Protein AF-A0A5B9QI17-F1 (afdb_monomer)

Structure (mmCIF, N/CA/C/O backbone):
data_AF-A0A5B9QI17-F1
#
_entry.id   AF-A0A5B9QI17-F1
#
loop_
_atom_site.group_PDB
_atom_site.id
_atom_site.type_symbol
_atom_site.label_atom_id
_atom_site.label_alt_id
_atom_sit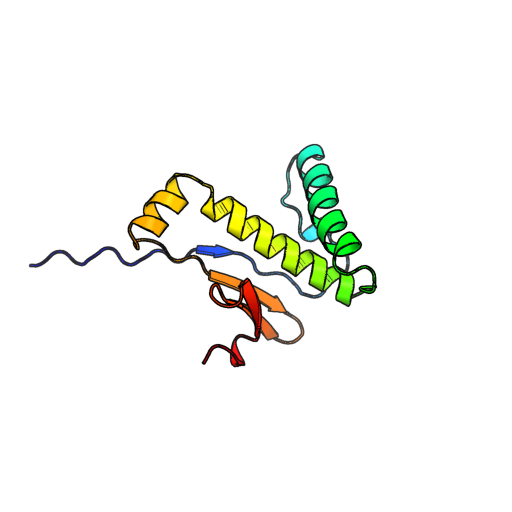e.label_comp_id
_atom_site.label_asym_id
_atom_site.label_entity_id
_atom_site.label_seq_id
_atom_site.pdbx_PDB_ins_code
_atom_site.Cartn_x
_atom_site.Cartn_y
_atom_site.Cartn_z
_atom_site.occupancy
_atom_site.B_iso_or_equiv
_atom_site.auth_seq_id
_atom_site.auth_comp_id
_atom_site.auth_asym_id
_atom_site.auth_atom_id
_atom_site.pdbx_PDB_model_num
ATOM 1 N N . MET A 1 1 ? 19.918 -30.774 -22.537 1.00 42.94 1 MET A N 1
ATOM 2 C CA . MET A 1 1 ? 19.301 -30.215 -21.314 1.00 42.94 1 MET A CA 1
ATOM 3 C C . MET A 1 1 ? 18.974 -28.761 -21.597 1.00 42.94 1 MET A C 1
ATOM 5 O O . MET A 1 1 ? 19.896 -28.001 -21.855 1.00 42.94 1 MET A O 1
ATOM 9 N N . SER A 1 2 ? 17.694 -28.396 -21.647 1.00 34.56 2 SER A N 1
ATOM 10 C CA . SER A 1 2 ? 17.290 -26.990 -21.789 1.00 34.56 2 SER A CA 1
ATOM 11 C C . SER A 1 2 ? 17.498 -26.257 -20.457 1.00 34.56 2 SER A C 1
ATOM 13 O O . SER A 1 2 ? 17.266 -26.868 -19.410 1.00 34.56 2 SER A O 1
ATOM 15 N N . PRO A 1 3 ? 17.942 -24.988 -20.456 1.00 35.38 3 PRO A N 1
ATOM 16 C CA . PRO A 1 3 ? 18.115 -24.229 -19.224 1.00 35.38 3 PRO A CA 1
ATOM 17 C C . PRO A 1 3 ? 16.757 -24.009 -18.547 1.00 35.38 3 PRO A C 1
ATOM 19 O O . PRO A 1 3 ? 15.772 -23.657 -19.196 1.00 35.38 3 PRO A O 1
ATOM 22 N N . ILE A 1 4 ? 16.708 -24.237 -17.234 1.00 33.34 4 ILE A N 1
ATOM 23 C CA . ILE A 1 4 ? 15.538 -23.941 -16.403 1.00 33.34 4 ILE A CA 1
ATOM 24 C C . ILE A 1 4 ? 15.413 -22.410 -16.334 1.00 33.34 4 ILE A C 1
ATOM 26 O O . ILE A 1 4 ? 16.382 -21.760 -15.934 1.00 33.34 4 ILE A O 1
ATOM 30 N N . PRO A 1 5 ? 14.271 -21.813 -16.720 1.00 36.00 5 PRO A N 1
ATOM 31 C CA . PRO A 1 5 ? 14.095 -20.369 -16.629 1.00 36.00 5 PRO A CA 1
ATOM 32 C C . PRO A 1 5 ? 14.200 -19.916 -15.163 1.00 36.00 5 PRO A C 1
ATOM 34 O O . PRO A 1 5 ? 13.743 -20.636 -14.266 1.00 36.00 5 PRO A O 1
ATOM 37 N N . PRO A 1 6 ? 14.799 -18.744 -14.886 1.00 37.91 6 PRO A N 1
ATOM 38 C CA . PRO A 1 6 ? 14.900 -18.230 -13.526 1.00 37.91 6 PRO A CA 1
ATOM 39 C C . PRO A 1 6 ? 13.497 -18.110 -12.919 1.00 37.91 6 PRO A C 1
ATOM 41 O O . PRO A 1 6 ? 12.601 -17.505 -13.507 1.00 37.91 6 PRO A O 1
ATOM 44 N N . ARG A 1 7 ? 13.292 -18.711 -11.740 1.00 36.22 7 ARG A N 1
ATOM 45 C CA . ARG A 1 7 ? 12.041 -18.544 -10.990 1.00 36.22 7 ARG A CA 1
ATOM 46 C C . ARG A 1 7 ? 11.924 -17.072 -10.580 1.00 36.22 7 ARG A C 1
ATOM 48 O O . ARG A 1 7 ? 12.900 -16.547 -10.040 1.00 36.22 7 ARG A O 1
ATOM 55 N N . PRO A 1 8 ? 10.777 -16.408 -10.803 1.00 43.50 8 PRO A N 1
ATOM 56 C CA . PRO A 1 8 ? 10.600 -15.042 -10.342 1.00 43.50 8 PRO A CA 1
ATOM 57 C C . PRO A 1 8 ? 10.770 -15.006 -8.823 1.00 43.50 8 PRO A C 1
ATOM 59 O O . PRO A 1 8 ? 10.151 -15.793 -8.102 1.00 43.50 8 PRO A O 1
ATOM 62 N N . GLY A 1 9 ? 11.650 -14.127 -8.344 1.00 33.16 9 GLY A N 1
ATOM 63 C CA . GLY A 1 9 ? 11.787 -13.882 -6.911 1.00 33.16 9 GLY A CA 1
ATOM 64 C C . GLY A 1 9 ? 10.466 -13.345 -6.357 1.00 33.16 9 GLY A C 1
ATOM 65 O O . GLY A 1 9 ? 9.777 -12.591 -7.042 1.00 33.16 9 GLY A O 1
ATOM 66 N N . LYS A 1 10 ? 10.099 -13.742 -5.137 1.00 38.12 10 LYS A N 1
ATOM 67 C CA . LYS A 1 10 ? 9.008 -13.113 -4.385 1.00 38.12 10 LYS A CA 1
ATOM 68 C C . LYS A 1 10 ? 9.630 -12.243 -3.305 1.00 38.12 10 LYS A C 1
ATOM 70 O O . LYS A 1 10 ? 10.381 -12.755 -2.478 1.00 38.12 10 LYS A O 1
ATOM 75 N N . LEU A 1 11 ? 9.328 -10.951 -3.324 1.00 35.09 11 LEU A N 1
ATOM 76 C CA . LEU A 1 11 ? 9.620 -10.053 -2.214 1.00 35.09 11 LEU A CA 1
ATOM 77 C C . LEU A 1 11 ? 8.320 -9.869 -1.431 1.00 35.09 11 LEU A C 1
ATOM 79 O O . LEU A 1 11 ? 7.330 -9.412 -1.997 1.00 35.09 11 LEU A O 1
ATOM 83 N N . HIS A 1 12 ? 8.324 -10.291 -0.169 1.00 42.06 12 HIS A N 1
ATOM 84 C CA . HIS A 1 12 ? 7.232 -10.038 0.766 1.00 42.06 12 HIS A CA 1
ATOM 85 C C . HIS A 1 12 ? 7.527 -8.717 1.473 1.00 42.06 12 HIS A C 1
ATOM 87 O O . HIS A 1 12 ? 8.607 -8.557 2.044 1.00 42.06 12 HIS A O 1
ATOM 93 N N . ILE A 1 13 ? 6.586 -7.781 1.418 1.00 45.22 13 ILE A N 1
ATOM 94 C CA . ILE A 1 13 ? 6.680 -6.502 2.118 1.00 45.22 13 ILE A CA 1
ATOM 95 C C . ILE A 1 13 ? 5.626 -6.525 3.222 1.00 45.22 13 ILE A C 1
AT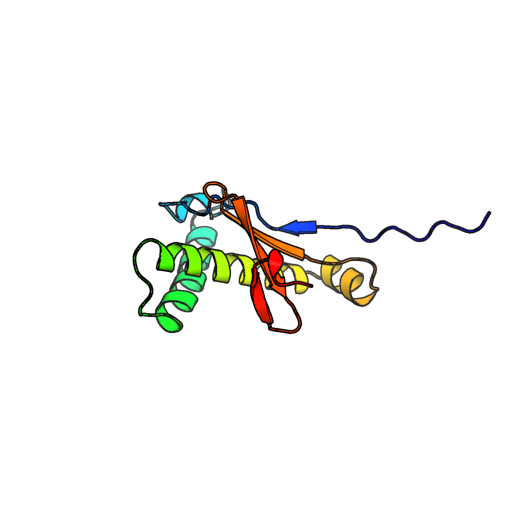OM 97 O O . ILE A 1 13 ? 4.438 -6.506 2.922 1.00 45.22 13 ILE A O 1
ATOM 101 N N . GLY A 1 14 ? 6.091 -6.579 4.473 1.00 45.56 14 GLY A N 1
ATOM 102 C CA . GLY A 1 14 ? 5.283 -6.337 5.670 1.00 45.56 14 GLY A CA 1
ATOM 103 C C . GLY A 1 14 ? 4.711 -7.580 6.362 1.00 45.56 14 GLY A C 1
ATOM 104 O O . GLY A 1 14 ? 4.035 -8.404 5.760 1.00 45.56 14 GLY A O 1
ATOM 105 N N . HIS A 1 15 ? 4.967 -7.680 7.666 1.00 47.00 15 HIS A N 1
ATOM 106 C CA . HIS A 1 15 ? 4.115 -8.360 8.642 1.00 47.00 15 HIS A CA 1
ATOM 107 C C . HIS A 1 15 ? 3.895 -7.327 9.743 1.00 47.00 15 HIS A C 1
ATOM 109 O O . HIS A 1 15 ? 4.859 -6.923 10.397 1.00 47.00 15 HIS A O 1
ATOM 115 N N . TYR A 1 16 ? 2.665 -6.855 9.895 1.00 54.56 16 TYR A N 1
ATOM 116 C CA . TYR A 1 16 ? 2.337 -5.759 10.796 1.00 54.56 16 TYR A CA 1
ATOM 117 C C . TYR A 1 16 ? 1.332 -6.256 11.815 1.00 54.56 16 TYR A C 1
ATOM 119 O O . TYR A 1 16 ? 0.277 -6.700 11.395 1.00 54.56 16 TYR A O 1
ATOM 127 N N . PRO A 1 17 ? 1.596 -6.186 13.125 1.00 46.75 17 PRO A N 1
ATOM 128 C CA . PRO A 1 17 ? 0.512 -6.365 14.073 1.00 46.75 17 PRO A CA 1
ATOM 129 C C . PRO A 1 17 ? -0.513 -5.259 13.802 1.00 46.75 17 PRO A C 1
ATOM 131 O O . PRO A 1 17 ? -0.167 -4.077 13.812 1.00 46.75 17 PRO A O 1
ATOM 134 N N . ALA A 1 18 ? -1.759 -5.629 13.516 1.00 43.59 18 ALA A N 1
ATOM 135 C CA . ALA A 1 18 ? -2.816 -4.656 13.215 1.00 43.59 18 ALA A CA 1
ATOM 136 C C . ALA A 1 18 ? -3.136 -3.749 14.414 1.00 43.59 18 ALA A C 1
ATOM 138 O O . ALA A 1 18 ? -3.755 -2.706 14.261 1.00 43.59 18 ALA A O 1
ATOM 139 N N . CYS A 1 19 ? -2.666 -4.131 15.603 1.00 42.00 19 CYS A N 1
ATOM 140 C CA . CYS A 1 19 ? -2.774 -3.374 16.842 1.00 42.00 19 CYS A CA 1
ATOM 141 C C . CYS A 1 19 ? -1.413 -2.808 17.271 1.00 42.00 19 CYS A C 1
ATOM 143 O O . CYS A 1 19 ? -0.990 -2.954 18.419 1.00 42.00 19 CYS A O 1
ATOM 145 N N . ALA A 1 20 ? -0.676 -2.184 16.354 1.00 46.22 20 ALA A N 1
ATOM 146 C CA . ALA A 1 20 ? 0.316 -1.221 16.797 1.00 46.22 20 ALA A CA 1
ATOM 147 C C . ALA A 1 20 ? -0.447 -0.017 17.370 1.00 46.22 20 ALA A C 1
ATOM 149 O O . ALA A 1 20 ? -0.719 0.936 16.653 1.00 46.22 20 ALA A O 1
ATOM 150 N N . ASP A 1 21 ? -0.760 -0.047 18.670 1.00 46.09 21 ASP A N 1
ATOM 151 C CA . ASP A 1 21 ? -1.296 1.112 19.416 1.00 46.09 21 ASP A CA 1
ATOM 152 C C . ASP A 1 21 ? -0.350 2.330 19.338 1.00 46.09 21 ASP A C 1
ATOM 154 O O . ASP A 1 21 ? -0.681 3.442 19.748 1.00 46.09 21 ASP A O 1
ATOM 158 N N . ASP A 1 22 ? 0.854 2.100 18.813 1.00 52.25 22 ASP A N 1
ATOM 159 C CA . ASP A 1 22 ? 1.897 3.069 18.597 1.00 52.25 22 ASP A CA 1
ATOM 160 C C . ASP A 1 22 ? 2.496 2.921 17.187 1.00 52.25 22 ASP A C 1
ATOM 162 O O . ASP A 1 22 ? 3.174 1.946 16.865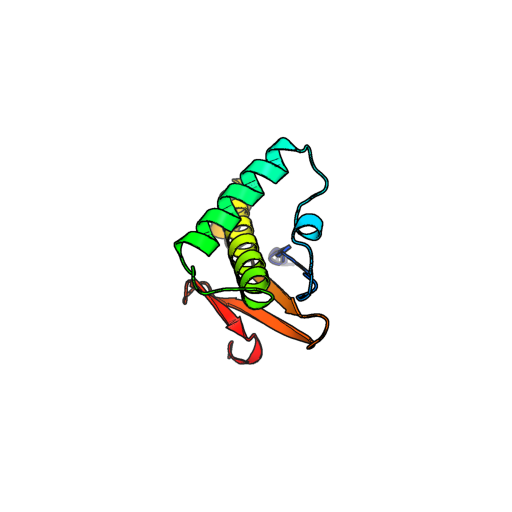 1.00 52.25 22 ASP A O 1
ATOM 166 N N . PHE A 1 23 ? 2.319 3.937 16.343 1.00 58.66 23 PHE A N 1
ATOM 167 C CA . PHE A 1 23 ? 2.944 4.019 15.018 1.00 58.66 23 PHE A CA 1
ATOM 168 C C . PHE A 1 23 ? 4.489 3.974 15.082 1.00 58.66 23 PHE A C 1
ATOM 170 O O . PHE A 1 23 ? 5.152 3.702 14.079 1.00 58.66 23 PHE A O 1
ATOM 177 N N . SER A 1 24 ? 5.104 4.214 16.248 1.00 53.50 24 SER A N 1
ATOM 178 C CA . SER A 1 24 ? 6.561 4.205 16.419 1.00 53.50 24 SER A CA 1
ATOM 179 C C . SER A 1 24 ? 7.217 2.854 16.092 1.00 53.50 24 SER A C 1
ATOM 181 O O . SER A 1 24 ? 8.347 2.839 15.590 1.00 53.50 24 SER A O 1
ATOM 183 N N . VAL A 1 25 ? 6.505 1.732 16.280 1.00 53.88 25 VAL A N 1
ATOM 184 C CA . VAL A 1 25 ? 6.985 0.387 15.902 1.00 53.88 25 VAL A CA 1
ATOM 185 C C . VAL A 1 25 ? 6.935 0.126 14.395 1.00 53.88 25 VAL A C 1
ATOM 187 O O . VAL A 1 25 ? 7.605 -0.789 13.919 1.00 53.88 25 VAL A O 1
ATOM 190 N N . LEU A 1 26 ? 6.214 0.947 13.624 1.00 53.53 26 LEU A N 1
ATOM 191 C CA . LEU A 1 26 ? 6.119 0.831 12.163 1.00 53.53 26 LEU A CA 1
ATOM 192 C C . LEU A 1 26 ? 7.300 1.484 11.434 1.00 53.53 26 LEU A C 1
ATOM 194 O O . LEU A 1 26 ? 7.508 1.243 10.244 1.00 53.53 26 LEU A O 1
ATOM 198 N N . LEU A 1 27 ? 8.084 2.306 12.136 1.00 55.12 27 LEU A N 1
ATOM 199 C CA . LEU A 1 27 ? 9.198 3.040 11.553 1.00 55.12 27 LEU A CA 1
ATOM 200 C C . LEU A 1 27 ? 10.512 2.255 11.683 1.00 55.12 27 LEU A C 1
ATOM 202 O O . LEU A 1 27 ? 10.882 1.888 12.805 1.00 55.12 27 LEU A O 1
ATOM 206 N N . PRO A 1 28 ? 11.292 2.086 10.596 1.00 47.97 28 PRO A N 1
ATOM 207 C CA . PRO A 1 28 ? 12.581 1.405 10.659 1.00 47.97 28 PRO A CA 1
ATOM 208 C C . PRO A 1 28 ? 13.510 2.085 11.679 1.00 47.97 28 PRO A C 1
ATOM 210 O O . PRO A 1 28 ? 13.450 3.312 11.828 1.00 47.97 28 PRO A O 1
ATOM 213 N N . PRO A 1 29 ? 14.385 1.330 12.376 1.00 48.09 29 PRO A N 1
ATOM 214 C CA . PRO A 1 29 ? 15.325 1.875 13.352 1.00 48.09 29 PRO A CA 1
ATOM 215 C C . PRO A 1 29 ? 16.405 2.676 12.616 1.00 48.09 29 PRO A C 1
ATOM 217 O O . PRO A 1 29 ? 17.481 2.180 12.302 1.00 48.09 29 PRO A O 1
ATOM 220 N N . THR A 1 30 ? 16.086 3.912 12.252 1.00 55.06 30 THR A N 1
ATOM 221 C CA . THR A 1 30 ? 16.946 4.808 11.473 1.00 55.06 30 THR A CA 1
ATOM 222 C C . THR A 1 30 ? 16.889 6.222 12.038 1.00 55.06 30 THR A C 1
ATOM 224 O O . THR A 1 30 ? 16.031 6.536 12.864 1.00 55.06 30 THR A O 1
ATOM 227 N N . THR A 1 31 ? 17.852 7.047 11.617 1.00 54.12 31 THR A N 1
ATOM 228 C CA . THR A 1 31 ? 18.116 8.402 12.114 1.00 54.12 31 THR A CA 1
ATOM 229 C C . THR A 1 31 ? 16.858 9.272 12.146 1.00 54.12 31 THR A C 1
ATOM 231 O O . THR A 1 31 ? 16.087 9.319 11.186 1.00 54.12 31 THR A O 1
ATOM 234 N N . ASP A 1 32 ? 16.674 9.988 13.257 1.00 59.16 32 ASP A N 1
ATOM 235 C CA . ASP A 1 32 ? 15.442 10.689 13.654 1.00 59.16 32 ASP A CA 1
ATOM 236 C C . ASP A 1 32 ? 14.802 11.569 12.561 1.00 59.16 32 ASP A C 1
ATOM 238 O O . ASP A 1 32 ? 13.581 11.713 12.501 1.00 59.16 32 ASP A O 1
ATOM 242 N N . GLY A 1 33 ? 15.602 12.107 11.632 1.00 59.28 33 GLY A N 1
ATOM 243 C CA . GLY A 1 33 ? 15.118 12.930 10.521 1.00 59.28 33 GLY A CA 1
ATOM 244 C C . GLY A 1 33 ? 14.339 12.171 9.438 1.00 59.28 33 GLY A C 1
ATOM 245 O O . GLY A 1 33 ? 13.382 12.715 8.883 1.00 59.28 33 GLY A O 1
ATOM 246 N N . LEU A 1 34 ? 14.707 10.918 9.137 1.00 56.50 34 LEU A N 1
ATOM 247 C CA . LEU A 1 34 ? 13.974 10.107 8.157 1.00 56.50 34 LEU A CA 1
ATOM 248 C C . LEU A 1 34 ? 12.624 9.683 8.737 1.00 56.50 34 LEU A C 1
ATOM 250 O O . LEU A 1 34 ? 11.608 9.806 8.061 1.00 56.50 34 LEU A O 1
ATOM 254 N N . ARG A 1 35 ? 12.606 9.302 10.020 1.00 61.44 35 ARG A N 1
ATOM 255 C CA . ARG A 1 35 ? 11.382 8.999 10.773 1.00 61.44 35 ARG A CA 1
ATOM 256 C C . ARG A 1 35 ? 10.408 10.171 10.789 1.00 61.44 35 ARG A C 1
ATOM 258 O O . ARG A 1 35 ? 9.233 9.983 10.492 1.00 61.44 35 ARG A O 1
ATOM 265 N N . ALA A 1 36 ? 10.890 11.378 11.081 1.00 65.56 36 ALA A N 1
ATOM 266 C CA . ALA A 1 36 ? 10.045 12.567 11.157 1.00 65.56 36 ALA A CA 1
ATOM 267 C C . ALA A 1 36 ? 9.401 12.929 9.808 1.00 65.56 36 ALA A C 1
ATOM 269 O O . ALA A 1 36 ? 8.197 13.169 9.746 1.00 65.56 36 ALA A O 1
ATOM 270 N N . ARG A 1 37 ? 10.180 12.927 8.716 1.00 65.19 37 ARG A N 1
ATOM 271 C CA . ARG A 1 37 ? 9.663 13.225 7.365 1.00 65.19 37 ARG A CA 1
ATOM 272 C C . ARG A 1 37 ? 8.677 12.172 6.884 1.00 65.19 37 ARG A C 1
ATOM 274 O O . ARG A 1 37 ? 7.652 12.507 6.296 1.00 65.19 37 ARG A O 1
ATOM 281 N N . PHE A 1 38 ? 8.992 10.912 7.155 1.00 67.50 38 PHE A N 1
ATOM 282 C CA . PHE A 1 38 ? 8.128 9.796 6.828 1.00 67.50 38 PHE A CA 1
ATOM 283 C C . PHE A 1 38 ? 6.782 9.903 7.539 1.00 67.50 38 PHE A C 1
ATOM 285 O O . PHE A 1 38 ? 5.734 9.859 6.903 1.00 67.50 38 PHE A O 1
ATOM 292 N N . ARG A 1 39 ? 6.829 10.146 8.854 1.00 70.69 39 ARG A N 1
ATOM 293 C CA . ARG A 1 39 ? 5.648 10.345 9.689 1.00 70.69 39 ARG A CA 1
ATOM 294 C C . ARG A 1 39 ? 4.796 11.501 9.176 1.00 70.69 39 ARG A C 1
ATOM 296 O O . ARG A 1 39 ? 3.608 11.315 8.997 1.00 70.69 39 ARG A O 1
ATOM 303 N N . ALA A 1 40 ? 5.392 12.654 8.874 1.00 74.88 40 ALA A N 1
ATOM 304 C CA . ALA A 1 40 ? 4.646 13.799 8.350 1.00 74.88 40 ALA A CA 1
ATOM 305 C C . ALA A 1 40 ? 3.958 13.506 7.004 1.00 74.88 40 ALA A C 1
ATOM 307 O O . ALA A 1 40 ? 2.852 13.979 6.780 1.00 74.88 40 ALA A O 1
ATOM 308 N N . THR A 1 41 ? 4.593 12.717 6.130 1.00 77.88 41 THR A N 1
ATOM 309 C CA . THR A 1 41 ? 4.038 12.386 4.807 1.00 77.88 41 THR A CA 1
ATOM 310 C C . THR A 1 41 ? 2.845 11.440 4.927 1.00 77.88 41 THR A C 1
ATOM 312 O O . THR A 1 41 ? 1.792 11.723 4.373 1.00 77.88 41 THR A O 1
ATOM 315 N N . VAL A 1 42 ? 2.995 10.346 5.682 1.00 77.50 42 VAL A N 1
ATOM 316 C CA . VAL A 1 42 ? 1.930 9.342 5.843 1.00 77.50 42 VAL A CA 1
ATOM 317 C C . VAL A 1 42 ? 0.769 9.896 6.672 1.00 77.50 42 VAL A C 1
ATOM 319 O O . VAL A 1 42 ? -0.381 9.693 6.305 1.00 77.50 42 VAL A O 1
ATOM 322 N N . PHE A 1 43 ? 1.052 10.643 7.746 1.00 82.25 43 PHE A N 1
ATOM 323 C CA . PHE A 1 43 ? -0.003 11.292 8.531 1.00 82.25 43 PHE A CA 1
ATOM 324 C C . PHE A 1 43 ? -0.737 12.348 7.710 1.00 82.25 43 PHE A C 1
ATOM 326 O O . PHE A 1 43 ? -1.955 12.341 7.714 1.00 82.25 43 PHE A O 1
ATOM 333 N N . GLY A 1 44 ? -0.026 13.193 6.954 1.00 81.00 44 GLY A N 1
ATOM 334 C CA . GLY A 1 44 ? -0.675 14.155 6.061 1.00 81.00 44 GLY A CA 1
ATOM 335 C C . GLY A 1 44 ? -1.578 13.467 5.036 1.00 81.00 44 GLY A C 1
ATOM 336 O O . GLY A 1 44 ? -2.726 13.854 4.888 1.00 81.00 44 GLY A O 1
ATOM 337 N N . ALA A 1 45 ? -1.103 12.393 4.397 1.00 82.12 45 ALA A N 1
ATOM 338 C CA . ALA A 1 45 ? -1.907 11.640 3.436 1.00 82.12 45 ALA A CA 1
ATOM 339 C C . ALA A 1 45 ? -3.204 11.085 4.052 1.00 82.12 45 ALA A C 1
ATOM 341 O O . ALA A 1 45 ? -4.267 11.251 3.458 1.00 82.12 45 ALA A O 1
ATOM 342 N N . VAL A 1 46 ? -3.136 10.472 5.240 1.00 81.50 46 VAL A N 1
ATOM 343 C CA . VAL A 1 46 ? -4.326 9.930 5.919 1.00 81.50 46 VAL A CA 1
ATOM 344 C C . VAL A 1 46 ? -5.235 11.037 6.434 1.00 81.50 46 VAL A C 1
ATOM 346 O O . VAL A 1 46 ? -6.428 10.998 6.163 1.00 81.50 46 VAL A O 1
ATOM 349 N N . ASP A 1 47 ? -4.692 12.027 7.139 1.00 85.69 47 ASP A N 1
ATOM 350 C CA . ASP A 1 47 ? -5.478 13.089 7.773 1.00 85.69 47 ASP A CA 1
ATOM 351 C C . ASP A 1 47 ? -6.171 13.982 6.728 1.00 85.69 47 ASP A C 1
ATOM 353 O O . ASP A 1 47 ? -7.289 14.445 6.957 1.00 85.69 47 ASP A O 1
ATOM 357 N N . ASP A 1 48 ? -5.536 14.200 5.568 1.00 86.38 48 ASP A N 1
ATOM 358 C CA . ASP A 1 48 ? -6.108 14.987 4.471 1.00 86.38 48 ASP A CA 1
ATOM 359 C C . ASP A 1 48 ? -7.152 14.191 3.667 1.00 86.38 48 ASP A C 1
ATOM 361 O O . ASP A 1 48 ? -8.133 14.766 3.188 1.00 86.38 48 ASP A O 1
ATOM 365 N N . THR A 1 49 ? -6.946 12.879 3.492 1.00 81.00 49 THR A N 1
ATOM 366 C CA . THR A 1 49 ? -7.801 12.029 2.641 1.00 81.00 49 THR A CA 1
ATOM 367 C C . THR A 1 49 ? -8.978 11.424 3.409 1.00 81.00 49 THR A C 1
ATOM 369 O O . THR A 1 49 ? -10.064 11.288 2.846 1.00 81.00 49 THR A O 1
ATOM 372 N N . TYR A 1 50 ? -8.779 11.101 4.688 1.00 82.56 50 TYR A N 1
ATOM 373 C CA . TYR A 1 50 ? -9.732 10.401 5.553 1.00 82.56 50 TYR A CA 1
ATOM 374 C C . TYR A 1 50 ? -9.832 11.069 6.943 1.00 82.56 50 TYR A C 1
ATOM 376 O O . TYR A 1 50 ? -9.512 10.453 7.968 1.00 82.56 50 TYR A O 1
ATOM 384 N N . PRO A 1 51 ? -10.260 12.345 7.017 1.00 82.94 51 PRO A N 1
ATOM 385 C CA . PRO A 1 51 ? -10.276 13.128 8.259 1.00 82.94 51 PRO A CA 1
ATOM 386 C C . PRO A 1 51 ? -11.204 12.566 9.349 1.00 82.94 51 PRO A C 1
ATOM 388 O O . PRO A 1 51 ? -11.131 12.974 10.508 1.00 82.94 51 PRO A O 1
ATOM 391 N N . GLU A 1 52 ? -12.120 11.671 8.989 1.00 84.50 52 GLU A N 1
ATOM 392 C CA . GLU A 1 52 ? -13.052 11.008 9.895 1.00 84.50 52 GLU A CA 1
ATOM 393 C C . GLU A 1 52 ? -12.451 9.818 10.651 1.00 84.50 52 GLU A C 1
ATOM 395 O O . GLU A 1 52 ? -13.023 9.394 11.661 1.00 84.50 52 GLU A O 1
ATOM 400 N N . LEU A 1 53 ? -11.324 9.267 10.186 1.00 81.25 53 LEU A N 1
ATOM 401 C CA . LEU A 1 53 ? -10.701 8.118 10.831 1.00 81.25 53 LEU A CA 1
ATOM 402 C C . LEU A 1 53 ? -10.124 8.529 12.184 1.00 81.25 53 LEU A C 1
ATOM 404 O O . LEU A 1 53 ? -9.338 9.467 12.303 1.00 81.25 53 LEU A O 1
ATOM 408 N N . THR A 1 54 ? -10.499 7.795 13.229 1.00 80.12 54 THR A N 1
ATOM 409 C CA . THR A 1 54 ? -10.022 8.038 14.593 1.00 80.12 54 THR A CA 1
ATOM 410 C C . THR A 1 54 ? -9.684 6.725 15.285 1.00 80.12 54 THR A C 1
ATOM 412 O O . THR A 1 54 ? -10.182 5.662 14.916 1.00 80.12 54 THR A O 1
ATOM 415 N N . GLY A 1 55 ? -8.824 6.786 16.304 1.00 81.00 55 GLY A N 1
ATOM 416 C CA . GLY A 1 55 ? -8.467 5.614 17.103 1.00 81.00 55 GLY A CA 1
ATOM 417 C C . GLY A 1 55 ? -7.872 4.484 16.260 1.00 81.00 55 GLY A C 1
ATOM 418 O O . GLY A 1 55 ? -6.856 4.675 15.598 1.00 81.00 55 GLY A O 1
ATOM 419 N N . HIS A 1 56 ? -8.493 3.305 16.313 1.00 75.56 56 HIS A N 1
ATOM 420 C CA . HIS A 1 56 ? -7.996 2.114 15.625 1.00 75.56 56 HIS A CA 1
ATOM 421 C C . HIS A 1 56 ? -8.051 2.251 14.099 1.00 75.56 56 HIS A C 1
ATOM 423 O O . HIS A 1 56 ? -7.064 1.962 13.430 1.00 75.56 56 HIS A O 1
ATOM 429 N N . ASP A 1 57 ? -9.148 2.788 13.563 1.00 75.75 57 ASP A N 1
ATOM 430 C CA . ASP A 1 57 ? -9.340 2.924 12.115 1.00 75.75 57 ASP A CA 1
ATOM 431 C C . ASP A 1 57 ? -8.316 3.902 11.504 1.00 75.75 57 ASP A C 1
ATOM 433 O O . ASP A 1 57 ? -7.858 3.722 10.377 1.00 75.75 57 ASP A O 1
ATOM 437 N N . HIS A 1 58 ? -7.880 4.909 12.275 1.00 80.38 58 HIS A N 1
ATOM 438 C CA . HIS A 1 58 ? -6.790 5.813 11.880 1.00 80.38 58 HIS A CA 1
ATOM 439 C C . HIS A 1 58 ? -5.449 5.087 11.770 1.00 80.38 58 HIS A C 1
ATOM 441 O O . HIS A 1 58 ? -4.714 5.275 10.803 1.00 80.38 58 HIS A O 1
ATOM 447 N N . ILE A 1 59 ? -5.144 4.213 12.730 1.00 76.38 59 ILE A N 1
ATOM 448 C CA . ILE A 1 59 ? -3.931 3.389 12.709 1.00 76.38 59 ILE A CA 1
ATOM 449 C C . ILE A 1 59 ? -3.958 2.435 11.511 1.00 76.38 59 ILE A C 1
ATOM 451 O O . ILE A 1 59 ? -2.948 2.314 10.817 1.00 76.38 59 ILE A O 1
ATOM 455 N N . GLU A 1 60 ? -5.094 1.793 11.233 1.00 75.94 60 GLU A N 1
ATOM 456 C CA . GLU A 1 60 ? -5.243 0.930 10.058 1.00 75.94 60 GLU A CA 1
ATOM 457 C C . GLU A 1 60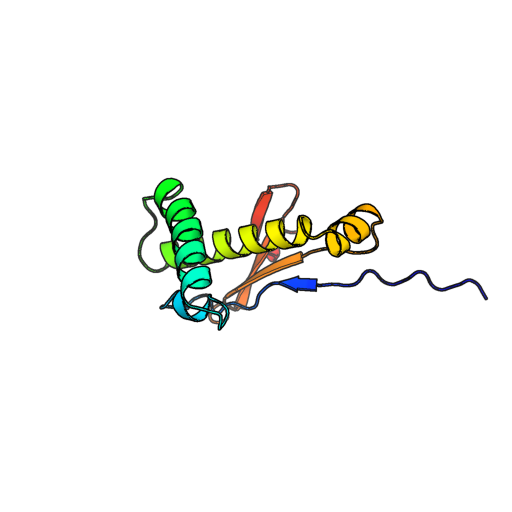 ? -5.029 1.714 8.753 1.00 75.94 60 GLU A C 1
ATOM 459 O O . GLU A 1 60 ? -4.261 1.269 7.894 1.00 75.94 60 GLU A O 1
ATOM 464 N N . GLY A 1 61 ? -5.604 2.917 8.642 1.00 77.94 61 GLY A N 1
ATOM 465 C CA . GLY A 1 61 ? -5.369 3.828 7.518 1.00 77.94 61 GLY A CA 1
ATOM 466 C C . GLY A 1 61 ? -3.890 4.192 7.350 1.00 77.94 61 GLY A C 1
ATOM 467 O O . GLY A 1 61 ? -3.337 4.084 6.256 1.00 77.94 61 GLY A O 1
ATOM 468 N N . LEU A 1 62 ? -3.203 4.527 8.447 1.00 80.75 62 LEU A N 1
ATOM 469 C CA . LEU A 1 62 ? -1.765 4.820 8.446 1.00 80.75 62 LEU A CA 1
ATOM 470 C C . LEU A 1 62 ? -0.918 3.620 8.007 1.00 80.75 62 LEU A C 1
ATOM 472 O O . LEU A 1 62 ? 0.075 3.798 7.299 1.00 80.75 62 LEU A O 1
ATOM 476 N N . VAL A 1 63 ? -1.273 2.401 8.422 1.00 80.12 63 VAL A N 1
ATOM 477 C CA . VAL A 1 63 ? -0.584 1.172 7.996 1.00 80.12 63 VAL A CA 1
ATOM 478 C C . VAL A 1 63 ? -0.800 0.924 6.502 1.00 80.12 63 VAL A C 1
ATOM 480 O O . VAL A 1 63 ? 0.160 0.579 5.809 1.00 80.12 63 VAL A O 1
ATOM 483 N N . GLY A 1 64 ? -2.021 1.130 6.003 1.00 81.81 64 GLY A N 1
ATOM 484 C CA . GLY A 1 64 ? -2.359 1.022 4.583 1.00 81.81 64 GLY A CA 1
ATOM 485 C C . GLY A 1 64 ? -1.559 1.993 3.716 1.00 81.81 64 GLY A C 1
ATOM 486 O O . GLY A 1 64 ? -0.819 1.563 2.829 1.00 81.81 64 GLY A O 1
ATOM 487 N N . GLU A 1 65 ? -1.621 3.287 4.027 1.00 83.88 65 GL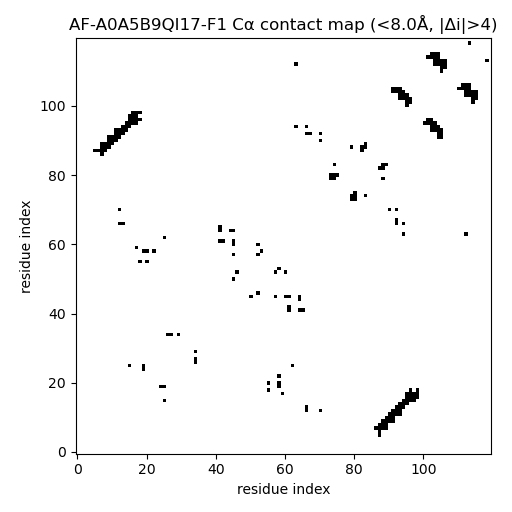U A N 1
ATOM 488 C CA . GLU A 1 65 ? -0.880 4.327 3.300 1.00 83.88 65 GLU A CA 1
ATOM 489 C C . GLU A 1 65 ? 0.633 4.115 3.373 1.00 83.88 65 GLU A C 1
ATOM 491 O O . GLU A 1 65 ? 1.355 4.238 2.381 1.00 83.88 65 GLU A O 1
ATOM 496 N N . HIS A 1 66 ? 1.134 3.704 4.540 1.00 82.12 66 HIS A N 1
ATOM 497 C CA . HIS A 1 66 ? 2.534 3.335 4.680 1.00 82.12 66 HIS A CA 1
ATOM 498 C C . HIS A 1 66 ? 2.914 2.206 3.707 1.00 82.12 66 HIS A C 1
ATOM 500 O O . HIS A 1 66 ? 3.908 2.295 2.978 1.00 82.12 66 HIS A O 1
ATOM 506 N N . ALA A 1 67 ? 2.138 1.130 3.703 1.00 82.31 67 ALA A N 1
ATOM 507 C CA . ALA A 1 67 ? 2.386 -0.044 2.889 1.00 82.31 67 ALA A CA 1
ATOM 508 C C . ALA A 1 67 ? 2.398 0.287 1.383 1.00 82.31 67 ALA A C 1
ATOM 510 O O . ALA A 1 67 ? 3.294 -0.168 0.661 1.00 82.31 67 ALA A O 1
ATOM 511 N N . LEU A 1 68 ? 1.465 1.128 0.928 1.00 83.50 68 LEU A N 1
ATOM 512 C CA . LEU A 1 68 ? 1.405 1.626 -0.448 1.00 83.50 68 LEU A CA 1
ATOM 513 C C . LEU A 1 68 ? 2.630 2.473 -0.801 1.00 83.50 68 LEU A C 1
ATOM 515 O O . LEU A 1 68 ? 3.311 2.186 -1.786 1.00 83.50 68 LEU A O 1
ATOM 519 N N . PHE A 1 69 ? 2.999 3.429 0.052 1.00 82.50 69 PHE A N 1
ATOM 520 C CA . PHE A 1 69 ? 4.183 4.259 -0.164 1.00 82.50 69 PHE A CA 1
ATOM 521 C C . PHE A 1 69 ? 5.475 3.428 -0.273 1.00 82.50 69 PHE A C 1
ATOM 523 O O . PHE A 1 69 ? 6.349 3.700 -1.101 1.00 82.50 69 PHE A O 1
ATOM 530 N N . GLN A 1 70 ? 5.622 2.370 0.534 1.00 81.69 70 GLN A N 1
ATOM 531 C CA . GLN A 1 70 ? 6.766 1.455 0.424 1.00 81.69 70 GLN A CA 1
ATOM 532 C C . GLN A 1 70 ? 6.758 0.666 -0.887 1.00 81.69 70 GLN A C 1
ATOM 534 O O . GLN A 1 70 ? 7.818 0.456 -1.487 1.00 81.69 70 GLN A O 1
ATOM 539 N N . LEU A 1 71 ? 5.580 0.240 -1.348 1.00 85.88 71 LEU A N 1
ATOM 540 C CA . LEU A 1 71 ? 5.433 -0.432 -2.634 1.00 85.88 71 LEU A CA 1
ATOM 541 C C . LEU A 1 71 ? 5.862 0.487 -3.787 1.00 85.88 71 LEU A C 1
ATOM 543 O O . LEU A 1 71 ? 6.651 0.059 -4.633 1.00 85.88 71 LEU A O 1
ATOM 547 N N . GLU A 1 72 ? 5.423 1.746 -3.786 1.00 85.75 72 GLU A N 1
ATOM 548 C CA . GLU A 1 72 ? 5.818 2.756 -4.776 1.00 85.75 72 GLU A CA 1
ATOM 549 C C . GLU A 1 72 ? 7.330 3.010 -4.758 1.00 85.75 72 GLU A C 1
ATOM 551 O O . GLU A 1 72 ? 7.992 2.972 -5.799 1.00 85.75 72 GLU A O 1
ATOM 556 N N . ASN A 1 73 ? 7.918 3.188 -3.571 1.00 85.44 73 ASN A N 1
ATOM 557 C CA . ASN A 1 73 ? 9.363 3.379 -3.426 1.00 85.44 73 ASN A CA 1
ATOM 558 C C . ASN A 1 73 ? 10.168 2.213 -4.002 1.00 85.44 73 ASN A C 1
ATOM 560 O O . ASN A 1 73 ? 11.178 2.420 -4.683 1.00 85.44 73 ASN A O 1
ATOM 564 N N . LEU A 1 74 ? 9.720 0.981 -3.760 1.00 86.88 74 LEU A N 1
ATOM 565 C CA . LEU A 1 74 ? 10.364 -0.201 -4.322 1.00 86.88 74 LEU A CA 1
ATOM 566 C C . LEU A 1 74 ? 10.224 -0.246 -5.841 1.00 86.88 74 LEU A C 1
ATOM 568 O O . LEU A 1 74 ? 11.207 -0.536 -6.518 1.00 86.88 74 LEU A O 1
ATOM 572 N N . GLN A 1 75 ? 9.055 0.086 -6.390 1.00 87.94 75 GLN A N 1
ATOM 573 C CA . GLN A 1 75 ? 8.843 0.160 -7.839 1.00 87.94 75 GLN A CA 1
ATOM 574 C C . GLN A 1 75 ? 9.723 1.224 -8.515 1.00 87.94 75 GLN A C 1
ATOM 576 O O . GLN A 1 75 ? 10.155 1.030 -9.652 1.00 87.94 75 GLN A O 1
ATOM 581 N N . MET A 1 76 ? 10.049 2.319 -7.822 1.00 88.56 76 MET A N 1
ATOM 582 C CA . MET A 1 76 ? 10.937 3.365 -8.340 1.00 88.56 76 MET A CA 1
ATOM 583 C C . MET A 1 76 ? 12.425 2.978 -8.324 1.00 88.56 76 MET A C 1
ATOM 585 O O . MET A 1 76 ? 13.221 3.558 -9.074 1.00 88.56 76 MET A O 1
ATOM 589 N N . HIS A 1 77 ? 12.826 1.994 -7.513 1.00 92.31 77 HIS A N 1
ATOM 590 C CA . HIS A 1 77 ? 14.224 1.585 -7.405 1.00 92.31 77 HIS A CA 1
ATOM 591 C C . HIS A 1 77 ? 14.715 0.924 -8.714 1.00 92.31 77 HIS A C 1
ATOM 593 O O . HIS A 1 77 ? 14.139 -0.086 -9.123 1.00 92.31 77 HIS A O 1
ATOM 599 N N . PRO A 1 78 ? 15.812 1.396 -9.351 1.00 92.50 78 PRO A N 1
ATOM 600 C CA . PRO A 1 78 ? 16.216 0.956 -10.694 1.00 92.50 78 PRO A CA 1
ATOM 601 C C . PRO A 1 78 ? 16.304 -0.564 -10.869 1.00 92.50 78 PRO A C 1
ATOM 603 O O . PRO A 1 78 ? 15.687 -1.121 -11.764 1.00 92.50 78 PRO A O 1
ATOM 606 N N . PHE A 1 79 ? 16.970 -1.260 -9.944 1.00 93.75 79 PHE A N 1
ATOM 607 C CA . PHE A 1 79 ? 17.096 -2.722 -9.994 1.00 93.75 79 PHE A CA 1
ATOM 608 C C . PHE A 1 79 ? 15.751 -3.467 -9.932 1.00 93.75 79 PHE A C 1
ATOM 610 O O . PHE A 1 79 ? 15.592 -4.526 -10.539 1.00 93.75 79 PHE A O 1
ATOM 617 N N . ILE A 1 80 ? 14.801 -2.945 -9.154 1.00 91.38 80 ILE A N 1
ATOM 618 C CA . ILE A 1 80 ? 13.478 -3.551 -8.996 1.00 91.38 80 ILE A CA 1
ATOM 619 C C . ILE A 1 80 ? 12.661 -3.279 -10.254 1.00 91.38 80 ILE A C 1
ATOM 621 O O . ILE A 1 80 ? 12.120 -4.225 -10.822 1.00 91.38 80 ILE A O 1
ATOM 625 N N . ARG A 1 81 ? 12.656 -2.029 -10.732 1.00 93.25 81 ARG A N 1
ATOM 626 C CA . ARG A 1 81 ? 12.005 -1.619 -11.980 1.00 93.25 81 ARG A CA 1
ATOM 627 C C . ARG A 1 81 ? 12.467 -2.456 -13.170 1.00 93.25 81 ARG A C 1
ATOM 629 O O . ARG A 1 81 ? 11.637 -3.089 -13.808 1.00 93.25 81 ARG A O 1
ATOM 636 N N . ASP A 1 82 ? 13.777 -2.571 -13.387 1.00 94.94 82 ASP A N 1
ATOM 637 C CA . ASP A 1 82 ? 14.336 -3.330 -14.514 1.00 94.94 82 ASP A CA 1
ATOM 638 C C . ASP A 1 82 ? 13.867 -4.799 -14.497 1.00 94.94 82 ASP A C 1
ATOM 640 O O . ASP A 1 82 ? 13.602 -5.407 -15.536 1.00 94.94 82 ASP A O 1
ATOM 644 N N . ARG A 1 83 ? 13.718 -5.391 -13.304 1.00 94.38 83 ARG A N 1
ATOM 645 C CA . ARG A 1 83 ? 13.223 -6.767 -13.147 1.00 94.38 83 ARG A CA 1
ATOM 646 C C . ARG A 1 83 ? 11.707 -6.895 -13.258 1.00 94.38 83 ARG A C 1
ATOM 648 O O . ARG A 1 83 ? 11.243 -7.941 -13.719 1.00 94.38 83 ARG A O 1
ATOM 655 N N . LEU A 1 84 ? 10.951 -5.890 -12.822 1.00 91.31 84 LEU A N 1
ATOM 656 C CA . LEU A 1 84 ? 9.505 -5.812 -13.031 1.00 91.31 84 LEU A CA 1
ATOM 657 C C . LEU A 1 84 ? 9.195 -5.735 -14.533 1.00 91.31 84 LEU A C 1
ATOM 659 O O . LEU A 1 84 ? 8.405 -6.542 -15.028 1.00 91.31 84 LEU A O 1
ATOM 663 N N . ASP A 1 85 ? 9.892 -4.855 -15.257 1.00 92.88 85 ASP A N 1
ATOM 664 C CA . ASP A 1 85 ? 9.754 -4.662 -16.706 1.00 92.88 85 ASP A CA 1
ATOM 665 C C . ASP A 1 85 ? 10.124 -5.934 -17.475 1.00 92.88 85 ASP A C 1
ATOM 667 O O . ASP A 1 85 ? 9.391 -6.379 -18.361 1.00 92.88 85 ASP A O 1
ATOM 671 N N . ALA A 1 86 ? 11.208 -6.600 -17.064 1.00 93.31 86 ALA A N 1
ATOM 672 C CA . ALA A 1 86 ? 11.623 -7.883 -17.624 1.00 93.31 86 ALA A CA 1
ATOM 673 C C . ALA A 1 86 ? 10.714 -9.069 -17.231 1.00 93.31 86 ALA A C 1
ATOM 675 O O . ALA A 1 86 ? 10.992 -10.20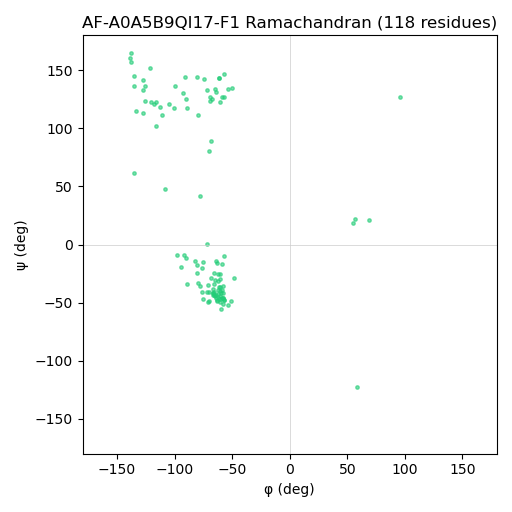2 -17.625 1.00 93.31 86 ALA A O 1
ATOM 676 N N . LYS A 1 87 ? 9.648 -8.854 -16.439 1.00 92.62 87 LYS A N 1
ATOM 677 C CA . LYS A 1 87 ? 8.761 -9.905 -15.889 1.00 92.62 87 LYS A CA 1
ATOM 678 C C . LYS A 1 87 ? 9.508 -10.964 -15.055 1.00 92.62 87 LYS A C 1
ATOM 680 O O . LYS A 1 87 ? 9.007 -12.071 -14.855 1.00 92.62 87 LYS A O 1
ATOM 685 N N . LEU A 1 88 ? 10.694 -10.627 -14.543 1.00 91.94 88 LEU A N 1
ATOM 686 C CA . LEU A 1 88 ? 11.554 -11.493 -13.724 1.00 91.94 88 LEU A CA 1
ATOM 687 C C . LEU A 1 88 ? 11.287 -11.345 -12.220 1.00 91.94 88 LEU A C 1
ATOM 689 O O . LEU A 1 88 ? 11.818 -12.110 -11.411 1.00 91.94 88 LEU A O 1
ATOM 693 N N . LEU A 1 89 ? 10.479 -10.360 -11.836 1.00 89.31 89 LEU A N 1
ATOM 694 C CA . LEU A 1 89 ? 10.078 -10.078 -10.465 1.00 89.31 89 LEU A CA 1
ATOM 695 C C . LEU A 1 89 ? 8.575 -9.797 -10.419 1.00 89.31 89 LEU A C 1
ATOM 697 O O . LEU A 1 89 ? 8.016 -9.203 -11.339 1.00 89.31 89 LEU A O 1
ATOM 701 N N . LYS A 1 90 ? 7.928 -10.220 -9.334 1.00 87.38 90 LYS A N 1
ATOM 702 C CA . LYS A 1 90 ? 6.580 -9.785 -8.963 1.00 87.38 90 LYS A CA 1
ATOM 703 C C . LYS A 1 90 ? 6.630 -9.241 -7.543 1.00 87.38 90 LYS A C 1
ATOM 705 O O . LYS A 1 90 ? 7.255 -9.854 -6.677 1.00 87.38 90 LYS A O 1
ATOM 710 N N . LEU A 1 91 ? 5.971 -8.111 -7.321 1.00 86.44 91 LEU A N 1
ATOM 711 C CA . LEU A 1 91 ? 5.771 -7.557 -5.989 1.00 86.44 91 LEU A CA 1
ATOM 712 C C . LEU A 1 91 ? 4.372 -7.922 -5.506 1.00 86.44 91 LEU A C 1
ATOM 714 O O . LEU A 1 91 ? 3.407 -7.847 -6.265 1.00 86.44 91 LEU A O 1
ATOM 718 N N . HIS A 1 92 ? 4.298 -8.335 -4.248 1.00 85.00 92 HIS A N 1
ATOM 719 C CA . HIS A 1 92 ? 3.058 -8.583 -3.535 1.00 85.00 92 HIS A CA 1
ATOM 720 C C . HIS A 1 92 ? 3.121 -7.787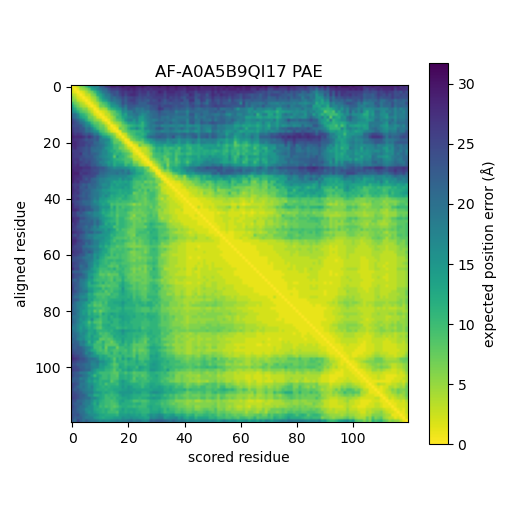 -2.235 1.00 85.00 92 HIS A C 1
ATOM 722 O O . HIS A 1 92 ? 4.142 -7.826 -1.546 1.00 85.00 92 HIS A O 1
ATOM 728 N N . LEU A 1 93 ? 2.045 -7.075 -1.920 1.00 83.94 93 LEU A N 1
ATOM 729 C CA . LEU A 1 93 ? 1.905 -6.342 -0.671 1.00 83.94 93 LEU A CA 1
ATOM 730 C C . LEU A 1 93 ? 0.747 -6.944 0.111 1.00 83.94 93 LEU A C 1
ATOM 732 O O . LEU A 1 93 ? -0.363 -6.991 -0.417 1.00 83.94 93 LEU A O 1
ATOM 736 N N . TRP A 1 94 ? 1.021 -7.396 1.334 1.00 86.69 94 TRP A N 1
ATOM 737 C CA . TRP A 1 94 ? 0.035 -7.967 2.248 1.00 86.69 94 TRP A CA 1
ATOM 738 C C . TRP A 1 94 ? 0.109 -7.257 3.598 1.00 86.69 94 TRP A C 1
ATOM 740 O O . TRP A 1 94 ? 1.195 -6.959 4.090 1.00 86.69 94 TRP A O 1
ATOM 750 N N . ILE A 1 95 ? -1.046 -7.030 4.210 1.00 81.50 95 ILE A N 1
ATOM 751 C CA . ILE A 1 95 ? -1.180 -6.553 5.584 1.00 81.50 95 ILE A CA 1
ATOM 752 C C . ILE A 1 95 ? -1.914 -7.652 6.340 1.00 81.50 95 ILE A C 1
ATOM 754 O O . ILE A 1 95 ? -3.012 -8.043 5.954 1.00 81.50 95 ILE A O 1
ATOM 758 N N . VAL A 1 96 ? -1.291 -8.191 7.382 1.00 79.25 96 VAL A N 1
ATOM 759 C CA . VAL A 1 96 ? -1.825 -9.330 8.138 1.00 79.25 96 VAL A CA 1
ATOM 760 C C . VAL A 1 96 ? -2.185 -8.859 9.530 1.00 79.25 96 VAL A C 1
ATOM 762 O O . VAL A 1 96 ? -1.298 -8.477 10.270 1.00 79.25 96 VAL A O 1
ATOM 765 N N . ASN A 1 97 ? -3.452 -8.937 9.913 1.00 74.75 97 ASN A N 1
ATOM 766 C CA . ASN A 1 97 ? -3.868 -8.712 11.288 1.00 74.75 97 ASN A CA 1
ATOM 767 C C . ASN A 1 97 ? -3.593 -9.981 12.108 1.00 74.75 97 ASN A C 1
ATOM 769 O O . ASN A 1 97 ? -4.222 -11.016 11.901 1.00 74.75 97 ASN A O 1
ATOM 773 N N . ASP A 1 98 ? -2.641 -9.907 13.032 1.00 73.31 98 ASP A N 1
ATOM 774 C CA . ASP A 1 98 ? -2.187 -11.017 13.872 1.00 73.31 98 ASP A CA 1
ATOM 775 C C . ASP A 1 98 ? -3.233 -11.483 14.896 1.00 73.31 98 ASP A C 1
ATOM 777 O O . ASP A 1 98 ? -3.280 -12.667 15.229 1.00 73.31 98 ASP A O 1
ATOM 781 N N . GLN A 1 99 ? -4.108 -10.587 15.354 1.00 68.06 99 GLN A N 1
ATOM 782 C CA . GLN A 1 99 ? -5.181 -10.915 16.295 1.00 68.06 99 GLN A CA 1
ATOM 783 C C . GLN A 1 99 ? -6.350 -11.639 15.622 1.00 68.06 99 GLN A C 1
ATOM 785 O O . GLN A 1 99 ? -6.916 -12.577 16.184 1.00 68.06 99 GLN A O 1
ATOM 790 N N . THR A 1 100 ? -6.733 -11.200 14.422 1.00 78.06 100 THR A N 1
ATOM 791 C CA . THR A 1 100 ? -7.893 -11.748 13.698 1.00 78.06 100 THR A CA 1
ATOM 792 C C . THR A 1 100 ? -7.510 -12.790 12.652 1.00 78.06 100 THR A C 1
ATOM 794 O O . THR A 1 100 ? -8.393 -13.432 12.083 1.00 78.06 100 THR A O 1
ATOM 797 N N . ALA A 1 101 ? -6.209 -12.951 12.388 1.00 78.88 101 ALA A N 1
ATOM 798 C CA . ALA A 1 101 ? -5.644 -13.734 11.292 1.00 78.88 101 ALA A CA 1
ATOM 799 C C . ALA A 1 101 ? -6.175 -13.338 9.897 1.00 78.88 101 ALA A C 1
ATOM 801 O O . ALA A 1 101 ? -6.055 -14.111 8.945 1.00 78.88 101 ALA A O 1
ATOM 802 N N . ARG A 1 102 ? -6.759 -12.140 9.759 1.00 79.62 102 ARG A N 1
ATOM 803 C CA . ARG A 1 102 ? -7.233 -11.605 8.475 1.00 79.62 102 ARG A CA 1
ATOM 804 C C . ARG A 1 102 ? -6.074 -11.016 7.691 1.00 79.62 102 ARG A C 1
ATOM 806 O O . ARG A 1 102 ? -5.167 -10.426 8.270 1.00 79.62 102 ARG A O 1
ATOM 813 N N . THR A 1 103 ? -6.112 -11.159 6.371 1.00 84.62 103 THR A N 1
ATOM 814 C CA . THR A 1 103 ? -5.076 -10.620 5.485 1.00 84.62 103 THR A CA 1
ATOM 815 C C . THR A 1 103 ? -5.704 -9.738 4.418 1.00 84.62 103 THR A C 1
ATOM 817 O O . THR A 1 103 ? -6.541 -10.202 3.649 1.00 84.62 103 THR A O 1
ATOM 820 N N . LEU A 1 104 ? -5.262 -8.487 4.344 1.00 84.75 104 LEU A N 1
ATOM 821 C CA . LEU A 1 104 ? -5.499 -7.610 3.204 1.00 84.75 104 LEU A CA 1
ATOM 822 C C . LEU A 1 104 ? -4.348 -7.762 2.215 1.00 84.75 104 LEU A C 1
ATOM 824 O O . LEU A 1 104 ? -3.190 -7.931 2.601 1.00 84.75 104 LEU A O 1
ATOM 828 N N . ALA A 1 105 ? -4.654 -7.688 0.932 1.00 87.50 105 ALA A N 1
ATOM 829 C CA . ALA A 1 105 ? -3.697 -7.830 -0.140 1.00 87.50 105 ALA A CA 1
ATOM 830 C C . ALA A 1 105 ? -3.922 -6.757 -1.202 1.00 87.50 105 ALA A C 1
ATOM 832 O O . ALA A 1 105 ? -5.046 -6.460 -1.604 1.00 87.50 105 ALA A O 1
ATOM 833 N N . TYR A 1 106 ? -2.822 -6.172 -1.666 1.00 86.06 106 TYR A N 1
ATOM 834 C CA . TYR A 1 106 ? -2.878 -5.135 -2.680 1.00 86.06 106 TYR A CA 1
ATOM 835 C C . TYR A 1 106 ? -3.241 -5.712 -4.039 1.00 86.06 106 TYR A C 1
ATOM 837 O O . TYR A 1 106 ? -2.638 -6.681 -4.519 1.00 86.06 106 TYR A O 1
ATOM 845 N N . THR A 1 107 ? -4.181 -5.040 -4.682 1.00 85.12 107 THR A N 1
ATOM 846 C CA . THR A 1 107 ? -4.728 -5.411 -5.970 1.00 85.12 107 THR A CA 1
ATOM 847 C C . THR A 1 107 ? -4.400 -4.333 -7.003 1.00 85.12 107 THR A C 1
ATOM 849 O O . THR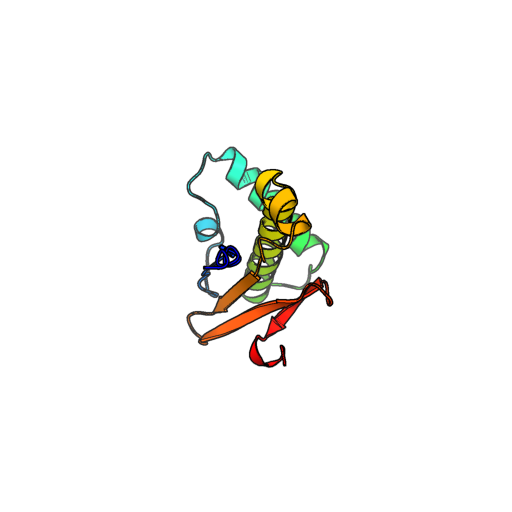 A 1 107 ? -5.086 -3.315 -7.068 1.00 85.12 107 THR A O 1
ATOM 852 N N . PRO A 1 108 ? -3.398 -4.550 -7.882 1.00 78.81 108 PRO A N 1
ATOM 853 C CA . PRO A 1 108 ? -2.928 -3.512 -8.804 1.00 78.81 108 PRO A CA 1
ATOM 854 C C . PRO A 1 108 ? -3.984 -2.988 -9.782 1.00 78.81 108 PRO A C 1
ATOM 856 O O . PRO A 1 108 ? -3.851 -1.881 -10.283 1.00 78.81 108 PRO A O 1
ATOM 859 N N . HIS A 1 109 ? -5.009 -3.787 -10.093 1.00 78.44 109 HIS A N 1
ATOM 860 C CA . HIS A 1 109 ? -6.075 -3.379 -11.012 1.00 78.44 109 HIS A CA 1
ATOM 861 C C . HIS A 1 109 ? -7.143 -2.500 -10.351 1.00 78.44 109 HIS A C 1
ATOM 863 O O . HIS A 1 109 ? -7.800 -1.739 -11.052 1.00 78.44 109 HIS A O 1
ATOM 869 N N . LEU A 1 110 ? -7.300 -2.599 -9.029 1.00 76.75 110 LEU A N 1
ATOM 870 C CA . LEU A 1 110 ? -8.177 -1.728 -8.243 1.00 76.75 110 LEU A CA 1
ATOM 871 C C . LEU A 1 110 ? -7.411 -0.541 -7.654 1.00 76.75 110 LEU A C 1
ATOM 873 O O . LEU A 1 110 ? -8.022 0.460 -7.305 1.00 76.75 110 LEU A O 1
ATOM 877 N N . GLY A 1 111 ? -6.082 -0.646 -7.569 1.00 78.94 111 GLY A N 1
ATOM 878 C CA . GLY A 1 111 ? -5.256 0.334 -6.873 1.00 78.94 111 GLY A CA 1
ATOM 879 C C . GLY A 1 111 ? -5.473 0.313 -5.361 1.00 78.94 111 GLY A C 1
ATOM 880 O O . GLY A 1 111 ? -5.153 1.298 -4.712 1.00 78.94 111 GLY A O 1
ATOM 881 N N . ASP A 1 112 ? -5.997 -0.789 -4.815 1.00 79.44 112 ASP A N 1
ATOM 882 C CA . ASP A 1 112 ? -6.535 -0.838 -3.455 1.00 79.44 112 ASP A CA 1
ATOM 883 C C . ASP A 1 112 ? -6.149 -2.130 -2.709 1.00 79.44 112 ASP A C 1
ATOM 885 O O . ASP A 1 112 ? -5.758 -3.137 -3.317 1.00 79.44 112 ASP A O 1
ATOM 889 N N . LEU A 1 113 ? -6.241 -2.087 -1.382 1.00 81.19 113 LEU A N 1
ATOM 890 C CA . LEU A 1 113 ? -6.071 -3.208 -0.465 1.00 81.19 113 LEU A CA 1
ATOM 891 C C . LEU A 1 113 ? -7.419 -3.899 -0.255 1.00 81.19 113 LEU A C 1
ATOM 893 O O . LEU A 1 113 ? -8.348 -3.322 0.296 1.00 81.19 113 LEU A O 1
ATOM 897 N N . VAL A 1 114 ? -7.511 -5.167 -0.646 1.00 86.06 114 VAL A N 1
ATOM 898 C CA . VAL A 1 114 ? -8.742 -5.960 -0.507 1.00 86.06 114 VAL A CA 1
ATOM 899 C C . VAL A 1 114 ? -8.490 -7.199 0.347 1.00 86.06 114 VAL A C 1
ATOM 901 O O . VAL A 1 114 ? -7.362 -7.703 0.360 1.00 86.06 114 VAL A O 1
ATOM 904 N N . PRO A 1 115 ? -9.499 -7.732 1.053 1.00 87.12 115 PRO A N 1
ATOM 905 C CA . PRO A 1 115 ? -9.372 -9.013 1.739 1.00 87.12 115 PRO A CA 1
ATOM 906 C C . PRO A 1 115 ? -8.899 -10.114 0.785 1.00 87.12 115 PRO A C 1
ATOM 908 O O . PRO A 1 115 ? -9.399 -10.252 -0.334 1.00 87.12 115 PRO A O 1
ATOM 911 N N . ILE A 1 116 ? -7.921 -10.916 1.211 1.00 84.50 116 ILE A N 1
ATOM 912 C CA . ILE A 1 116 ? -7.340 -11.966 0.362 1.00 84.50 116 ILE A CA 1
ATOM 913 C C . ILE A 1 116 ? -8.382 -13.022 -0.038 1.00 84.50 116 ILE A C 1
ATOM 915 O O . ILE A 1 116 ? -8.258 -13.666 -1.079 1.00 84.50 116 ILE A O 1
ATOM 919 N N . GLU A 1 117 ? -9.432 -13.183 0.767 1.00 83.19 117 GLU A N 1
ATOM 920 C CA . GLU A 1 117 ? -10.564 -14.069 0.513 1.00 83.19 117 GLU A CA 1
ATOM 921 C C . GLU A 1 117 ? -11.394 -13.633 -0.707 1.00 83.19 117 GLU A C 1
ATOM 923 O O . GLU A 1 117 ? -12.049 -14.471 -1.335 1.00 83.19 117 GLU A O 1
ATOM 928 N N . GLU A 1 118 ? -11.339 -12.347 -1.060 1.00 80.25 118 GLU A N 1
ATOM 929 C CA . GLU A 1 118 ? -12.048 -11.741 -2.190 1.00 80.25 118 GLU A CA 1
ATOM 930 C C . GLU A 1 118 ? -11.230 -11.777 -3.492 1.00 80.25 118 GLU A C 1
ATOM 932 O O . GLU A 1 118 ? -11.785 -11.582 -4.571 1.00 80.25 118 GLU A O 1
ATOM 937 N N . MET A 1 119 ? -9.934 -12.112 -3.431 1.00 71.25 119 MET A N 1
ATOM 938 C CA . MET A 1 119 ? -9.028 -12.176 -4.591 1.00 71.25 119 MET A CA 1
ATOM 939 C C . MET A 1 119 ? -9.191 -13.448 -5.454 1.00 71.25 119 MET A C 1
ATOM 941 O O . MET A 1 119 ? -8.196 -14.060 -5.858 1.00 71.25 119 MET A O 1
ATOM 945 N N . ARG A 1 120 ? -10.430 -13.884 -5.709 1.00 59.62 120 ARG A N 1
ATOM 946 C CA . ARG A 1 120 ? -10.728 -15.073 -6.530 1.00 59.62 120 ARG A CA 1
ATOM 947 C C . ARG A 1 120 ? -10.659 -14.821 -8.032 1.00 59.62 120 ARG A C 1
ATOM 949 O O . ARG A 1 120 ? -11.155 -13.773 -8.491 1.00 59.62 120 ARG A O 1
#

Secondary structure (DSSP, 8-state):
-PPPPPPPEEEEE----TT-SSGGGGS-S--HHHHHHHHHHH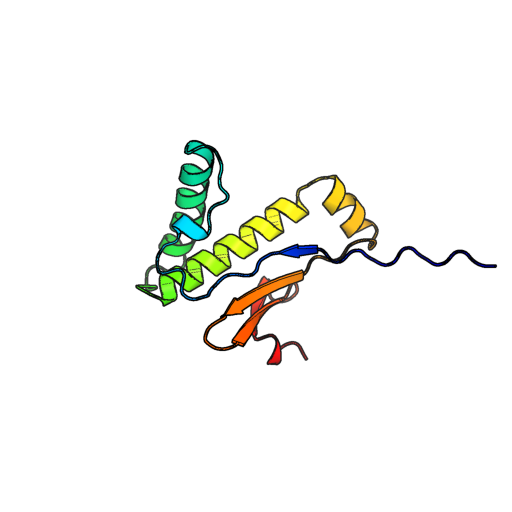HHHHHHH-TT--HHHHHHHHHHHHHHHHHHHHHHSHHHHHHHHTTSEEEEEEEE-TTT--EEEEETTTTEEEEGGG--

pLDDT: mean 71.89, std 17.78, range [33.16, 94.94]

Mean predicted aligned error: 10.17 Å

Radius of gyration: 16.42 Å; Cα contacts (8 Å, |Δi|>4): 127; chains: 1; bounding box: 32×45×41 Å

Organism: NCBI:txid1400387

Solvent-accessible surface area (backbone atoms only — not comparable to full-atom values): 7223 Å² total; per-residue (Å²): 133,81,83,78,75,83,74,58,52,77,54,82,49,73,83,43,63,68,76,52,93,48,69,72,79,77,49,76,100,61,64,69,69,60,51,51,54,50,49,54,51,39,50,47,54,37,52,74,74,45,68,83,50,54,74,68,58,33,48,49,47,40,53,50,50,44,53,51,53,53,51,53,54,48,54,68,35,64,76,48,32,58,29,43,75,67,65,48,37,53,84,51,46,43,47,38,26,69,90,77,71,46,42,34,30,59,36,84,91,77,73,42,75,39,52,55,88,72,74,119

Sequence (120 aa):
MSPIPPRPGKLHIGHYPACADDFSVLLPPTTDGLRARFRATVFGAVDDTYPELTGHDHIEGLVGEHALFQLENLQMHPFIRDRLDAKLLKLHLWIVNDQTARTLAYTPHLGDLVPIEEMR

Foldseek 3Di:
DDDDPQAQDEDEDDEDALPPLDCVVVDPPDDPVVVVVLCCVLLCVCCVVPVPQDRSSSSNSSVFSSQLVVVVVQCPDPVSVVCVVVVSYDYKYWYAHPVVRWIWTQDVVVRDTHTPVPVD

InterPro domains:
  IPR036874 Carbonic anhydrase superfamily [G3DSA:3.40.1050.10] (24-112)
  IPR036874 Carbonic anhydrase superfamily [SSF53056] (40-116)

Nearest PDB structures (foldseek):
  5swc-assembly1_D  TM=7.334E-01  e=1.228E-05  Synechocystis sp. PCC 6803 substr. Kazusa
  5swc-assembly1_E  TM=7.357E-01  e=4.593E-05  Synechocystis sp. PCC 6803 substr. Kazusa
  6lac-assembly1_B  TM=7.388E-01  e=4.797E-03  Aspergillus fumigatus Af293
  6jqe-assembly1_B  TM=8.032E-01  e=1.311E-02  Aspergillus fumigatus Af293
  6lai-assembly1_B  TM=7.373E-01  e=1.395E-02  Aspergillus fumigatus Af293